Protein AF-A0A380PTV5-F1 (afdb_monomer)

Foldseek 3Di:
DDDDDDDDDDDDDDDDDDPPPPPPPPPPPPDPVVVFKDWDDKDAAQDPDPVSLVVRLVVVVVVVVVADQKAKEWDAAEPVCVVVSVVSLVVNVVVVDQLQRYFYYYDDPDDDPPPGGNIMIIIMHGPDRDQAGDCVRSVDDDDPPRPDDRVRSNVVSVVVVVPD

Sequence (164 aa):
MILRRWLVMSSLLFTFGMSIFSAQTLAASEGNPSQLMSRVSEHTLYTNTVIDREILIGEVLQNYRKLSDAVILINGYQPAFRHLAYDIRAQLISANISPSSIYMQPSSTGSNMQNHGLITLSLEQYRVPQYTCNYHRQDYKYRDRDKVGCSVENLRNLSIINKK

Mean predicted aligned error: 15.9 Å

Secondary structure (DSSP, 8-state):
--------------------------------GGGSEEEEEEEEE-S--HHHHHHHHHHHHHHHTT-TTEEEEEEEE-GGGHHHHHHHHHHHHHTT--GGGEEEEEPPTTS-TTS--SEEEEEEEESS------TTTTT----TT-S--HHHHHHHHHHHHTT-

Structure (mmCIF, N/CA/C/O backbone):
data_AF-A0A380PTV5-F1
#
_entry.id   AF-A0A380PTV5-F1
#
loop_
_atom_site.group_PDB
_atom_site.id
_atom_site.type_symbol
_atom_site.label_atom_id
_atom_site.label_alt_id
_atom_site.label_comp_id
_atom_site.label_asym_id
_atom_site.label_entity_id
_atom_site.label_seq_id
_atom_site.pdbx_PDB_ins_code
_atom_site.Cartn_x
_atom_site.Cartn_y
_atom_site.Cartn_z
_atom_site.occupancy
_atom_site.B_iso_or_equiv
_atom_site.auth_seq_id
_atom_site.auth_comp_id
_atom_site.auth_asym_id
_atom_site.auth_atom_id
_atom_site.pdbx_PDB_model_num
ATOM 1 N N . MET A 1 1 ? -94.483 20.479 -39.063 1.00 35.59 1 MET A N 1
ATOM 2 C CA . MET A 1 1 ? -95.273 20.944 -37.906 1.00 35.59 1 MET A CA 1
ATOM 3 C C . MET A 1 1 ? -94.852 20.103 -36.702 1.00 35.59 1 MET A C 1
ATOM 5 O O . MET A 1 1 ? -95.113 18.915 -36.741 1.00 35.59 1 MET A O 1
ATOM 9 N N . ILE A 1 2 ? -94.097 20.719 -35.771 1.00 40.03 2 ILE A N 1
ATOM 10 C CA . ILE A 1 2 ? -93.953 20.454 -34.312 1.00 40.03 2 ILE A CA 1
ATOM 11 C C . ILE A 1 2 ? -93.741 18.984 -33.869 1.00 40.03 2 ILE A C 1
ATOM 13 O O . ILE A 1 2 ? -94.551 18.128 -34.173 1.00 40.03 2 ILE A O 1
ATOM 17 N N . LEU A 1 3 ? -92.797 18.571 -33.018 1.00 37.44 3 LEU A N 1
ATOM 18 C CA . LEU A 1 3 ? -91.552 19.067 -32.417 1.00 37.44 3 LEU A CA 1
ATOM 19 C C . LEU A 1 3 ? -91.018 17.818 -31.671 1.00 37.44 3 LEU A C 1
ATOM 21 O O . LEU A 1 3 ? -91.695 17.305 -30.780 1.00 37.44 3 LEU A O 1
ATOM 25 N N . ARG A 1 4 ? -89.860 17.266 -32.057 1.00 39.78 4 ARG A N 1
ATOM 26 C CA . ARG A 1 4 ? -89.280 16.070 -31.416 1.00 39.78 4 ARG A CA 1
ATOM 27 C C . ARG A 1 4 ? -88.502 16.468 -30.157 1.00 39.78 4 ARG A C 1
ATOM 29 O O . ARG A 1 4 ? -87.486 17.145 -30.250 1.00 39.78 4 ARG A O 1
ATOM 36 N N . ARG A 1 5 ? -88.961 16.009 -28.989 1.00 43.66 5 ARG A N 1
ATOM 37 C CA . ARG A 1 5 ? -88.147 15.885 -27.768 1.00 43.66 5 ARG A CA 1
ATOM 38 C C . ARG A 1 5 ? -87.332 14.591 -27.858 1.00 43.66 5 ARG A C 1
ATOM 40 O O . ARG A 1 5 ? -87.896 13.586 -28.277 1.00 43.66 5 ARG A O 1
ATOM 47 N N . TRP A 1 6 ? -86.070 14.613 -27.430 1.00 38.03 6 TRP A N 1
ATOM 48 C CA . TRP A 1 6 ? -85.503 13.770 -26.359 1.00 38.03 6 TRP A CA 1
ATOM 49 C C . TRP A 1 6 ? -83.964 13.842 -26.350 1.00 38.03 6 TRP A C 1
ATOM 51 O O . TRP A 1 6 ? -83.335 13.902 -27.400 1.00 38.03 6 TRP A O 1
ATOM 61 N N . LEU A 1 7 ? -83.427 13.747 -25.126 1.00 43.06 7 LEU A N 1
ATOM 62 C CA . LEU A 1 7 ? -82.056 13.401 -24.721 1.00 43.06 7 LEU A CA 1
ATOM 63 C C . LEU A 1 7 ? -80.975 14.488 -24.826 1.00 43.06 7 LEU A C 1
ATOM 65 O O . LEU A 1 7 ? -80.299 14.640 -25.835 1.00 43.06 7 LEU A O 1
ATOM 69 N N . VAL A 1 8 ? -80.719 15.137 -23.686 1.00 44.34 8 VAL A N 1
ATOM 70 C CA . VAL A 1 8 ? -79.384 15.638 -23.339 1.00 44.34 8 VAL A CA 1
ATOM 71 C C . VAL A 1 8 ? -78.906 14.811 -22.149 1.00 44.34 8 VAL A C 1
ATOM 73 O O . VAL A 1 8 ? -79.566 14.763 -21.111 1.00 44.34 8 VAL A O 1
ATOM 76 N N . 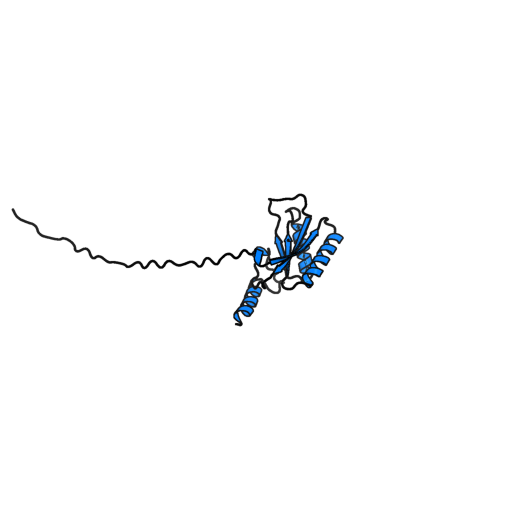MET A 1 9 ? -77.803 14.089 -22.358 1.00 42.59 9 MET A N 1
ATOM 77 C CA . MET A 1 9 ? -77.139 13.262 -21.357 1.00 42.59 9 MET A CA 1
ATOM 78 C C . MET A 1 9 ? -76.540 14.117 -20.240 1.00 42.59 9 MET A C 1
ATOM 80 O O . MET A 1 9 ? -75.925 15.153 -20.481 1.00 42.59 9 MET A O 1
ATOM 84 N N . SER A 1 10 ? -76.715 13.621 -19.019 1.00 41.06 10 SER A N 1
ATOM 85 C CA . SER A 1 10 ? -76.152 14.139 -17.779 1.00 41.06 10 SER A CA 1
ATOM 86 C C . SER A 1 10 ? -74.679 13.734 -17.662 1.00 41.06 10 SER A C 1
ATOM 88 O O . SER A 1 10 ? -74.372 12.546 -17.571 1.00 41.06 10 SER A O 1
ATOM 90 N N . SER A 1 11 ? -73.772 14.709 -17.646 1.00 49.72 11 SER A N 1
ATOM 91 C CA . SER A 1 11 ? -72.337 14.494 -17.434 1.00 49.72 11 SER A CA 1
ATOM 92 C C . SER A 1 11 ? -72.016 14.522 -15.936 1.00 49.72 11 SER A C 1
ATOM 94 O O . SER A 1 11 ? -72.072 15.573 -15.301 1.00 49.72 11 SER A O 1
ATOM 96 N N . LEU A 1 12 ? -71.687 13.358 -15.373 1.00 45.28 12 LEU A N 1
ATOM 97 C CA . LEU A 1 12 ? -71.140 13.187 -14.024 1.00 45.28 12 LEU A CA 1
ATOM 98 C C . LEU A 1 12 ? -69.696 13.717 -13.972 1.00 45.28 12 LEU A C 1
ATOM 100 O O . LEU A 1 12 ? -68.814 13.185 -14.642 1.00 45.28 12 LEU A O 1
ATOM 104 N N . LEU A 1 13 ? -69.450 14.746 -13.158 1.00 46.28 13 LEU A N 1
ATOM 105 C CA . LEU A 1 13 ? -68.108 15.228 -12.821 1.00 46.28 13 LEU A CA 1
ATOM 106 C C . LEU A 1 13 ? -67.564 14.427 -11.630 1.00 46.28 13 LEU A C 1
ATOM 108 O O . LEU A 1 13 ? -67.996 14.614 -10.496 1.00 46.28 13 LEU A O 1
ATOM 112 N N . PHE A 1 14 ? -66.610 13.535 -11.896 1.00 46.06 14 PHE A N 1
ATOM 113 C CA . PHE A 1 14 ? -65.804 12.858 -10.880 1.00 46.06 14 PHE A CA 1
ATOM 114 C C . PHE A 1 14 ? -64.550 13.704 -10.619 1.00 46.06 14 PHE A C 1
ATOM 116 O O . PHE A 1 14 ? -63.607 13.701 -11.409 1.00 46.06 14 PHE A O 1
ATOM 123 N N . THR A 1 15 ? -64.529 14.467 -9.528 1.00 49.62 15 THR A N 1
ATOM 124 C CA . THR A 1 15 ? -63.327 15.182 -9.080 1.00 49.62 15 THR A CA 1
ATOM 125 C C . THR A 1 15 ? -62.439 14.222 -8.291 1.00 49.62 15 THR A C 1
ATOM 127 O O . THR A 1 15 ? -62.637 14.030 -7.092 1.00 49.62 15 THR A O 1
ATOM 130 N N . PHE A 1 16 ? -61.461 13.603 -8.956 1.00 49.53 16 PHE A N 1
ATOM 131 C CA . PHE A 1 16 ? -60.356 12.923 -8.279 1.00 49.53 16 PHE A CA 1
ATOM 132 C C . PHE A 1 16 ? -59.349 13.974 -7.801 1.00 49.53 16 PHE A C 1
ATOM 134 O O . PHE A 1 16 ? -58.636 14.583 -8.598 1.00 49.53 16 PHE A O 1
ATOM 141 N N . GLY A 1 17 ? -59.311 14.201 -6.487 1.00 44.59 17 GLY A N 1
ATOM 142 C CA . GLY A 1 17 ? -58.259 14.973 -5.838 1.00 44.59 17 GLY A CA 1
ATOM 143 C C . GLY A 1 17 ? -56.935 14.221 -5.928 1.00 44.59 17 GLY A C 1
ATOM 144 O O . GLY A 1 17 ? -56.713 13.260 -5.198 1.00 44.59 17 GLY A O 1
ATOM 145 N N . MET A 1 18 ? -56.059 14.653 -6.832 1.00 50.44 18 MET A N 1
ATOM 146 C CA . MET A 1 18 ? -54.660 14.233 -6.858 1.00 50.44 18 MET A CA 1
ATOM 147 C C . MET A 1 18 ? -53.897 15.078 -5.836 1.00 50.44 18 MET A C 1
ATOM 149 O O . MET A 1 18 ? -53.455 16.187 -6.131 1.00 50.44 18 MET A O 1
ATOM 153 N N . SER A 1 19 ? -53.766 14.573 -4.612 1.00 47.47 19 SER A N 1
ATOM 154 C CA . SER A 1 19 ? -52.770 15.057 -3.657 1.00 47.47 19 SER A CA 1
ATOM 155 C C . SE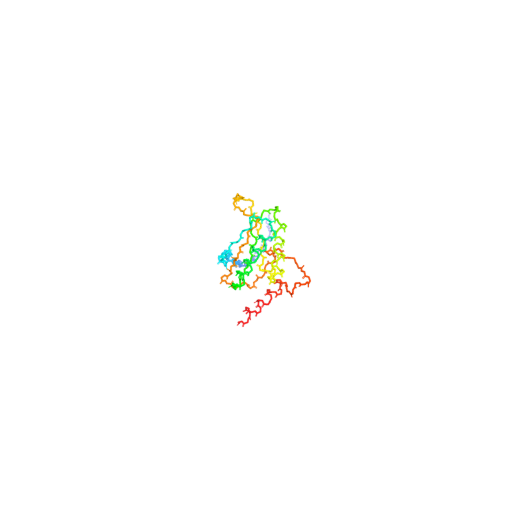R A 1 19 ? -51.388 14.703 -4.201 1.00 47.47 19 SER A C 1
ATOM 157 O O . SER A 1 19 ? -50.937 13.560 -4.138 1.00 47.47 19 SER A O 1
ATOM 159 N N . ILE A 1 20 ? -50.723 15.699 -4.782 1.00 51.81 20 ILE A N 1
ATOM 160 C CA . ILE A 1 20 ? -49.332 15.610 -5.216 1.00 51.81 20 ILE A CA 1
ATOM 161 C C . ILE A 1 20 ? -48.476 15.548 -3.946 1.00 51.81 20 ILE A C 1
ATOM 163 O O . ILE A 1 20 ? -48.141 16.570 -3.352 1.00 51.81 20 ILE A O 1
ATOM 167 N N . PHE A 1 21 ? -48.154 14.338 -3.490 1.00 50.72 21 PHE A N 1
ATOM 168 C CA . PHE A 1 21 ? -47.098 14.139 -2.506 1.00 50.72 21 PHE A CA 1
ATOM 169 C C . PHE A 1 21 ? -45.759 14.328 -3.218 1.00 50.72 21 PHE A C 1
ATOM 171 O O . PHE A 1 21 ? -45.253 13.425 -3.882 1.00 50.72 21 PHE A O 1
ATOM 178 N N . SER A 1 22 ? -45.189 15.523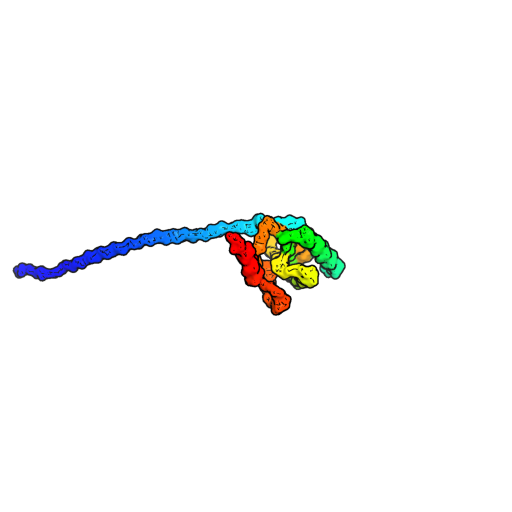 -3.095 1.00 52.03 22 SER A N 1
ATOM 179 C CA . SER A 1 22 ? -43.797 15.776 -3.451 1.00 52.03 22 SER A CA 1
ATOM 180 C C . SER A 1 22 ? -42.909 14.946 -2.523 1.00 52.03 22 SER A C 1
ATOM 182 O O . SER A 1 22 ? -42.662 15.333 -1.381 1.00 52.03 22 SER A O 1
ATOM 184 N N . ALA A 1 23 ? -42.454 13.783 -2.990 1.00 49.66 23 ALA A N 1
ATOM 185 C CA . ALA A 1 23 ? -41.424 13.012 -2.313 1.00 49.66 23 ALA A CA 1
ATOM 186 C C . ALA A 1 23 ? -40.135 13.846 -2.311 1.00 49.66 23 ALA A C 1
ATOM 188 O O . ALA A 1 23 ? -39.438 13.942 -3.319 1.00 49.66 23 ALA A O 1
ATOM 189 N N . GLN A 1 24 ? -39.839 14.495 -1.184 1.00 46.41 24 GLN A N 1
ATOM 190 C CA . GLN A 1 24 ? -38.530 15.083 -0.943 1.00 46.41 24 GLN A CA 1
ATOM 191 C C . GLN A 1 24 ? -37.543 13.923 -0.844 1.00 46.41 24 GLN A C 1
ATOM 193 O O . GLN A 1 24 ? -37.406 13.284 0.199 1.00 46.41 24 GLN A O 1
ATOM 198 N N . THR A 1 25 ? -36.877 13.606 -1.949 1.00 47.41 25 THR A N 1
ATOM 199 C CA . THR A 1 25 ? -35.665 12.801 -1.895 1.00 47.41 25 THR A CA 1
ATOM 200 C C . THR A 1 25 ? -34.674 13.579 -1.038 1.00 47.41 25 THR A C 1
ATOM 202 O O . THR A 1 25 ? -34.178 14.621 -1.470 1.00 47.41 25 THR A O 1
ATOM 205 N N . LEU A 1 26 ? -34.407 13.103 0.183 1.00 40.78 26 LEU A N 1
ATOM 206 C CA . LEU A 1 26 ? -33.203 13.481 0.910 1.00 40.78 26 LEU A CA 1
ATOM 207 C C . LEU A 1 26 ? -32.024 13.062 0.030 1.00 40.78 26 LEU A C 1
ATOM 209 O O . LEU A 1 26 ? -31.572 11.919 0.072 1.00 40.78 26 LEU A O 1
ATOM 213 N N . ALA A 1 27 ? -31.546 13.983 -0.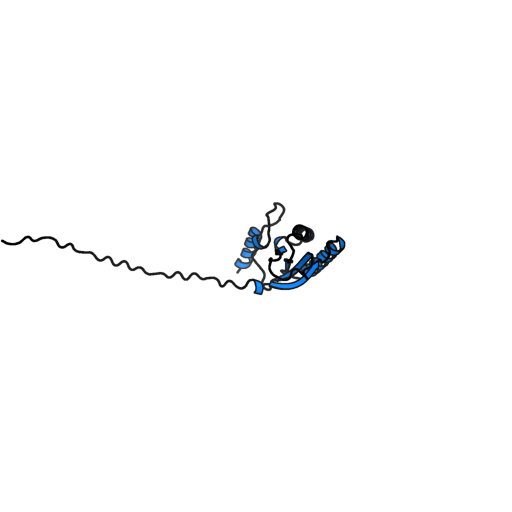800 1.00 35.91 27 ALA A N 1
ATOM 214 C CA . ALA A 1 27 ? -30.199 13.909 -1.316 1.00 35.91 27 ALA A CA 1
ATOM 215 C C . ALA A 1 27 ? -29.298 14.038 -0.087 1.00 35.91 27 ALA A C 1
ATOM 217 O O . ALA A 1 27 ? -29.122 15.126 0.463 1.00 35.91 27 ALA A O 1
ATOM 218 N N . ALA A 1 28 ? -28.819 12.898 0.414 1.00 36.41 28 ALA A N 1
ATOM 219 C CA . ALA A 1 28 ? -27.737 12.879 1.375 1.00 36.41 28 ALA A CA 1
ATOM 220 C C . ALA A 1 28 ? -26.609 13.716 0.770 1.00 36.41 28 ALA A C 1
ATOM 222 O O . ALA A 1 28 ? -26.135 13.413 -0.324 1.00 36.41 28 ALA A O 1
ATOM 223 N N . SER A 1 29 ? -26.257 14.808 1.451 1.00 39.69 29 SER A N 1
ATOM 224 C CA . SER A 1 29 ? -25.098 15.623 1.112 1.00 39.69 29 SER A CA 1
ATOM 225 C C . SER A 1 29 ? -23.913 14.682 0.917 1.00 39.69 29 SER A C 1
ATOM 227 O O . SER A 1 29 ? -23.523 13.979 1.855 1.00 39.69 29 SER A O 1
ATOM 229 N N . GLU A 1 30 ? -23.392 14.618 -0.308 1.00 38.72 30 GLU A N 1
ATOM 230 C CA . GLU A 1 30 ? -22.134 13.952 -0.621 1.00 38.72 30 GLU A CA 1
ATOM 231 C C . GLU A 1 30 ? -21.036 14.739 0.101 1.00 38.72 30 GLU A C 1
ATOM 233 O O . GLU A 1 30 ? -20.436 15.679 -0.420 1.00 38.72 30 GLU A O 1
ATOM 238 N N . GLY A 1 31 ? -20.837 14.406 1.377 1.00 40.19 31 GLY A N 1
ATOM 239 C CA . GLY A 1 31 ? -19.729 14.909 2.163 1.00 40.19 31 GLY A CA 1
ATOM 240 C C . GLY A 1 31 ? -18.450 14.598 1.403 1.00 40.19 31 GLY A C 1
ATOM 241 O O . GLY A 1 31 ? -18.182 13.441 1.084 1.00 40.19 31 GLY A O 1
ATOM 242 N N . ASN A 1 32 ? -17.692 15.642 1.079 1.00 42.94 32 ASN A N 1
ATOM 243 C CA . ASN A 1 32 ? -16.458 15.545 0.315 1.00 42.94 32 ASN A CA 1
ATOM 244 C C . ASN A 1 32 ? -15.536 14.505 1.000 1.00 42.94 32 ASN A C 1
ATOM 246 O O . ASN A 1 32 ? -15.066 14.761 2.115 1.00 42.94 32 ASN A O 1
ATOM 250 N N . PRO A 1 33 ? -15.299 13.314 0.409 1.00 50.16 33 PRO A N 1
ATOM 251 C CA . PRO A 1 33 ? -14.665 12.187 1.106 1.00 50.16 33 PRO A CA 1
ATOM 252 C C . PRO A 1 33 ? -13.221 12.486 1.533 1.00 50.16 33 PRO A C 1
ATOM 254 O O . PRO A 1 33 ? -12.668 11.813 2.398 1.00 50.16 33 PRO A O 1
ATOM 257 N N . SER A 1 34 ? -12.631 13.532 0.958 1.00 48.31 34 SER A N 1
ATOM 258 C CA . SER A 1 34 ? -11.313 14.077 1.270 1.00 48.31 34 SER A CA 1
ATOM 259 C C . SER A 1 34 ? -11.215 14.762 2.641 1.00 48.31 34 SER A C 1
ATOM 261 O O . SER A 1 34 ? -10.107 14.954 3.127 1.00 48.31 34 SER A O 1
ATOM 263 N N . GLN A 1 35 ? -12.324 15.099 3.314 1.00 51.66 35 GLN A N 1
ATOM 264 C CA . GLN A 1 35 ? -12.276 15.685 4.668 1.00 51.66 35 GLN A CA 1
ATOM 265 C C . GLN A 1 35 ? -12.140 14.648 5.795 1.00 51.66 35 GLN A C 1
ATOM 267 O O . GLN A 1 35 ? -11.820 15.009 6.932 1.00 51.66 35 GLN A O 1
ATOM 272 N N . LEU A 1 36 ? -12.362 13.366 5.495 1.00 62.06 36 LEU A N 1
ATOM 273 C CA . LEU A 1 36 ? -12.324 12.280 6.478 1.00 62.06 36 LEU A CA 1
ATOM 274 C C . LEU A 1 36 ? -10.927 11.682 6.663 1.00 62.06 36 LEU A C 1
ATOM 276 O O . LEU A 1 36 ? -10.710 10.962 7.636 1.00 62.06 36 LEU A O 1
ATOM 280 N N . MET A 1 37 ? -9.990 11.981 5.762 1.00 68.81 37 MET A N 1
ATOM 281 C CA . MET A 1 37 ? -8.645 11.408 5.729 1.00 68.81 37 MET A CA 1
ATOM 282 C C . MET A 1 37 ? -7.599 12.515 5.803 1.00 68.81 37 MET A C 1
ATOM 284 O O . MET A 1 37 ? -7.708 13.535 5.127 1.00 68.81 37 MET A O 1
ATOM 288 N N . SER A 1 38 ? -6.578 12.317 6.629 1.00 79.81 38 SER A N 1
ATOM 289 C CA . SER A 1 38 ? -5.414 13.196 6.699 1.00 79.81 38 SER A CA 1
ATOM 290 C C . SER A 1 38 ? -4.188 12.420 6.252 1.00 79.81 38 SER A C 1
ATOM 292 O O . SER A 1 38 ? -3.887 11.368 6.816 1.00 79.81 38 SER A O 1
ATOM 294 N N . ARG A 1 39 ? -3.462 12.936 5.258 1.00 81.56 39 ARG A N 1
ATOM 295 C CA . ARG A 1 39 ? -2.167 12.371 4.871 1.00 81.56 39 ARG A CA 1
ATOM 296 C C . ARG A 1 39 ? -1.168 12.585 6.006 1.00 81.56 39 ARG A C 1
ATOM 298 O O . ARG A 1 39 ? -1.025 13.703 6.495 1.00 81.56 39 ARG A O 1
ATOM 305 N N . VAL A 1 40 ? -0.513 11.508 6.423 1.00 85.75 40 VAL A N 1
ATOM 306 C CA . VAL A 1 40 ? 0.436 11.493 7.544 1.00 85.75 40 VAL A CA 1
ATOM 307 C C . VAL A 1 40 ? 1.872 11.422 7.044 1.00 85.75 40 VAL A C 1
ATOM 309 O O . VAL A 1 40 ? 2.735 12.130 7.549 1.00 85.75 40 VAL A O 1
ATOM 312 N N . SER A 1 41 ? 2.142 10.575 6.050 1.00 89.25 41 SER A N 1
ATOM 313 C CA . SER A 1 41 ? 3.467 10.497 5.433 1.00 89.25 41 SER A CA 1
ATOM 314 C C . SER A 1 41 ? 3.386 10.028 3.988 1.00 89.25 41 SER A C 1
ATOM 316 O O . SER A 1 41 ? 2.377 9.467 3.556 1.00 89.25 41 SER A O 1
ATOM 318 N N . GLU A 1 42 ? 4.451 10.284 3.243 1.00 90.06 42 GLU A N 1
ATOM 319 C CA . GLU A 1 42 ? 4.580 9.930 1.839 1.00 90.06 42 GLU A CA 1
ATOM 320 C C . GLU A 1 42 ? 5.995 9.419 1.584 1.00 90.06 42 GLU A C 1
ATOM 322 O O . GLU A 1 42 ? 6.969 10.059 1.974 1.00 90.06 42 GLU A O 1
ATOM 327 N N . HIS A 1 43 ? 6.092 8.256 0.946 1.00 90.44 43 HIS A N 1
ATOM 328 C CA . HIS A 1 43 ? 7.342 7.560 0.667 1.00 90.44 43 HIS A CA 1
ATOM 329 C C . HIS A 1 43 ? 7.380 7.219 -0.815 1.00 90.44 43 HIS A C 1
ATOM 331 O O . HIS A 1 43 ? 6.444 6.612 -1.331 1.00 90.44 43 HIS A O 1
ATOM 337 N N . THR A 1 44 ? 8.428 7.627 -1.524 1.00 90.12 44 THR A N 1
ATOM 338 C CA . THR A 1 44 ? 8.503 7.465 -2.983 1.00 90.12 44 THR A CA 1
ATOM 339 C C . THR A 1 44 ? 9.680 6.587 -3.369 1.00 90.12 44 THR A C 1
ATOM 341 O O . THR A 1 44 ? 10.814 6.839 -2.972 1.00 90.12 44 THR A O 1
ATOM 344 N N . LEU A 1 45 ? 9.403 5.569 -4.180 1.00 89.94 45 LEU A N 1
ATOM 345 C CA . LEU A 1 45 ? 10.398 4.689 -4.772 1.00 89.94 45 LEU A CA 1
ATOM 346 C C . LEU A 1 45 ? 10.885 5.281 -6.092 1.00 89.94 45 LEU A C 1
ATOM 348 O O . LEU A 1 45 ? 10.130 5.330 -7.061 1.00 89.94 45 LEU A O 1
ATOM 352 N N . TYR A 1 46 ? 12.146 5.693 -6.158 1.00 87.69 46 TYR A N 1
ATOM 353 C CA . TYR A 1 46 ? 12.740 6.245 -7.383 1.00 87.69 46 TYR A CA 1
ATOM 354 C C . TYR A 1 46 ? 13.418 5.180 -8.254 1.00 87.69 46 TYR A C 1
ATOM 356 O O . TYR A 1 46 ? 13.498 5.330 -9.471 1.00 87.69 46 TYR A O 1
ATOM 364 N N . THR A 1 47 ? 13.864 4.083 -7.645 1.00 86.94 47 THR A N 1
ATOM 365 C CA . THR A 1 47 ? 14.645 3.015 -8.280 1.00 86.94 47 THR A CA 1
ATOM 366 C C . THR A 1 47 ? 14.058 1.649 -7.933 1.00 86.94 47 THR A C 1
ATOM 368 O O . THR A 1 47 ? 13.682 1.385 -6.798 1.00 86.94 47 THR A O 1
ATOM 371 N N . ASN A 1 48 ? 13.9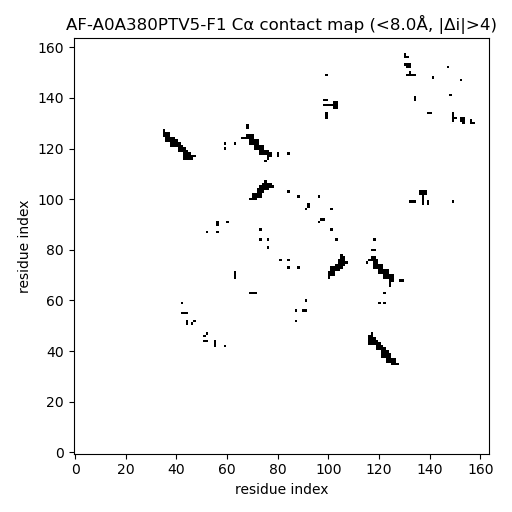57 0.747 -8.914 1.00 86.88 48 ASN A N 1
ATOM 372 C CA . ASN A 1 48 ? 13.390 -0.593 -8.712 1.00 86.88 48 ASN A CA 1
ATOM 373 C C . ASN A 1 48 ? 14.476 -1.620 -8.354 1.00 86.88 48 ASN A C 1
ATOM 375 O O . ASN A 1 48 ? 14.661 -2.612 -9.061 1.00 86.88 48 ASN A O 1
ATOM 379 N N . THR A 1 49 ? 15.229 -1.375 -7.282 1.00 91.12 49 THR A N 1
ATOM 380 C CA . THR A 1 49 ? 16.153 -2.380 -6.737 1.00 91.12 49 THR A CA 1
ATOM 381 C C . THR A 1 49 ? 15.467 -3.193 -5.637 1.00 91.12 49 THR A C 1
ATOM 383 O O . THR A 1 49 ? 14.405 -2.828 -5.130 1.00 91.12 49 THR A O 1
ATOM 386 N N . VAL A 1 50 ? 16.020 -4.356 -5.284 1.00 89.44 50 VAL A N 1
ATOM 387 C CA . VAL A 1 50 ? 15.487 -5.156 -4.163 1.00 89.44 50 VAL A CA 1
ATOM 388 C C . VAL A 1 50 ? 15.651 -4.400 -2.841 1.00 89.44 50 VAL A C 1
ATOM 390 O O . VAL A 1 50 ? 14.700 -4.334 -2.071 1.00 89.44 50 VAL A O 1
ATOM 393 N N . ILE A 1 51 ? 16.811 -3.769 -2.639 1.00 90.44 51 ILE A N 1
ATOM 394 C CA . ILE A 1 51 ? 17.155 -3.042 -1.411 1.00 90.44 51 ILE A CA 1
ATOM 395 C C . ILE A 1 51 ? 16.240 -1.827 -1.224 1.00 90.44 51 ILE A C 1
ATOM 397 O O . ILE A 1 51 ? 15.638 -1.680 -0.166 1.00 90.44 51 ILE A O 1
ATOM 401 N N . ASP A 1 52 ? 16.055 -1.001 -2.258 1.00 90.31 52 ASP A N 1
ATOM 402 C CA . ASP A 1 52 ? 15.217 0.204 -2.148 1.00 90.31 52 ASP A CA 1
ATOM 403 C C . ASP A 1 52 ? 13.753 -0.144 -1.849 1.00 90.31 52 ASP A C 1
ATOM 405 O O . ASP A 1 52 ? 13.076 0.556 -1.098 1.00 90.31 52 ASP A O 1
ATOM 409 N N . ARG A 1 53 ? 13.263 -1.263 -2.400 1.00 90.62 53 ARG A N 1
ATOM 410 C CA . ARG A 1 53 ? 11.914 -1.770 -2.109 1.00 90.62 53 ARG A CA 1
ATOM 411 C C . ARG A 1 53 ? 11.780 -2.256 -0.674 1.00 90.62 53 ARG A C 1
ATOM 413 O O . ARG A 1 53 ? 10.765 -1.975 -0.043 1.00 90.62 53 ARG A O 1
ATOM 420 N N . GLU A 1 54 ? 12.780 -2.968 -0.168 1.00 91.44 54 GLU A N 1
ATOM 421 C CA . GLU A 1 54 ? 12.791 -3.443 1.215 1.00 91.44 54 GLU A CA 1
ATOM 422 C C . GLU A 1 54 ? 12.814 -2.273 2.203 1.00 91.44 54 GLU A C 1
ATOM 424 O O . GLU A 1 54 ? 12.012 -2.253 3.138 1.00 91.44 54 GLU A O 1
ATOM 429 N N . ILE A 1 55 ? 13.652 -1.262 1.948 1.00 92.25 55 ILE A N 1
ATOM 430 C CA . ILE A 1 55 ? 13.717 -0.033 2.750 1.00 92.25 55 ILE A CA 1
ATOM 431 C C . ILE A 1 55 ? 12.356 0.667 2.754 1.00 92.25 55 ILE A C 1
ATOM 433 O O . ILE A 1 55 ? 11.795 0.906 3.821 1.00 92.25 55 ILE A O 1
ATOM 437 N N . LEU A 1 56 ? 11.783 0.913 1.573 1.00 92.44 56 LEU A N 1
ATOM 438 C CA . LEU A 1 56 ? 10.481 1.564 1.424 1.00 92.44 56 LEU A CA 1
ATOM 439 C C . LEU A 1 56 ? 9.381 0.844 2.215 1.00 92.44 56 LEU A C 1
ATOM 441 O O . LEU A 1 56 ? 8.593 1.466 2.927 1.00 92.44 56 LEU A O 1
ATOM 445 N N . ILE A 1 57 ? 9.311 -0.481 2.090 1.00 93.19 57 ILE A N 1
ATOM 446 C CA . ILE A 1 57 ? 8.310 -1.290 2.790 1.00 93.19 57 ILE A CA 1
ATOM 447 C C . ILE A 1 57 ? 8.558 -1.259 4.297 1.00 93.19 57 ILE A C 1
ATOM 449 O O . ILE A 1 57 ? 7.602 -1.119 5.062 1.00 93.19 57 ILE A O 1
ATOM 453 N N . GLY A 1 58 ? 9.816 -1.340 4.732 1.00 92.75 58 GLY A N 1
ATOM 454 C CA . GLY A 1 58 ? 10.204 -1.230 6.135 1.00 92.75 58 GLY A CA 1
ATOM 455 C C . GLY A 1 58 ? 9.770 0.096 6.760 1.00 92.75 58 GLY A C 1
ATOM 456 O O . GLY A 1 58 ? 9.133 0.096 7.817 1.00 92.75 58 GLY A O 1
ATOM 457 N N . GLU A 1 59 ? 10.034 1.216 6.087 1.00 93.50 59 GLU A N 1
ATOM 458 C CA . GLU A 1 59 ? 9.647 2.56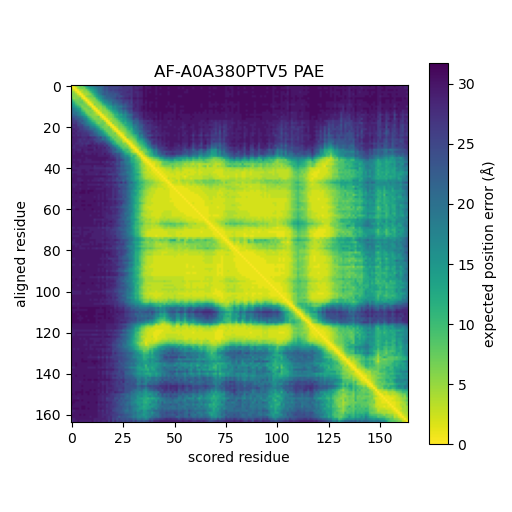0 6.532 1.00 93.50 59 GLU A CA 1
ATOM 459 C C . GLU A 1 59 ? 8.125 2.720 6.615 1.00 93.50 59 GLU A C 1
ATOM 461 O O . GLU A 1 59 ? 7.588 3.193 7.626 1.00 93.50 59 GLU A O 1
ATOM 466 N N . VAL A 1 60 ? 7.400 2.268 5.587 1.00 93.56 60 VAL A N 1
ATOM 467 C CA . VAL A 1 60 ? 5.931 2.303 5.566 1.00 93.56 60 VAL A CA 1
ATOM 468 C C . VAL A 1 60 ? 5.354 1.444 6.689 1.00 93.56 60 VAL A C 1
ATOM 470 O O . VAL A 1 60 ? 4.461 1.900 7.402 1.00 93.56 60 VAL A O 1
ATOM 473 N N . LEU A 1 61 ? 5.877 0.236 6.915 1.00 93.38 61 LEU A N 1
ATOM 474 C CA . LEU A 1 61 ? 5.430 -0.648 7.995 1.00 93.38 61 LEU A CA 1
ATOM 475 C C . LEU A 1 61 ? 5.687 -0.049 9.377 1.00 93.38 61 LEU A C 1
ATOM 477 O O . LEU A 1 61 ? 4.818 -0.112 10.252 1.00 93.38 61 LEU A O 1
ATOM 481 N N . GLN A 1 62 ? 6.868 0.531 9.589 1.00 92.50 62 GLN A N 1
ATOM 482 C CA . GLN A 1 62 ? 7.228 1.147 10.861 1.00 92.50 62 GLN A CA 1
ATOM 483 C C . GLN A 1 62 ? 6.297 2.316 11.192 1.00 92.50 62 GLN A C 1
ATOM 485 O O . GLN A 1 62 ? 5.895 2.472 12.346 1.00 92.50 62 GLN A O 1
ATOM 490 N N . ASN A 1 63 ? 5.935 3.119 10.192 1.00 91.25 63 ASN A N 1
ATOM 491 C CA . ASN A 1 63 ? 5.026 4.246 10.366 1.00 91.25 63 ASN A CA 1
ATOM 492 C C . ASN A 1 63 ? 3.569 3.793 10.506 1.00 91.25 63 ASN A C 1
ATOM 494 O O . ASN A 1 63 ? 2.878 4.268 11.402 1.00 91.25 63 ASN A O 1
ATOM 498 N N . TYR A 1 64 ? 3.123 2.815 9.713 1.00 90.62 64 TYR A N 1
ATOM 499 C CA . TYR A 1 64 ? 1.775 2.246 9.796 1.00 90.62 64 TYR A CA 1
ATOM 500 C C . TYR A 1 64 ? 1.467 1.701 11.195 1.00 90.62 64 TYR A C 1
ATOM 502 O O . TYR A 1 64 ? 0.408 1.973 11.748 1.00 90.62 64 TYR A O 1
ATOM 510 N N . ARG A 1 65 ? 2.417 0.995 11.822 1.00 88.94 65 ARG A N 1
ATOM 511 C CA . ARG A 1 65 ? 2.243 0.423 13.172 1.00 88.94 65 ARG A CA 1
ATOM 512 C C . ARG A 1 65 ? 2.074 1.463 14.283 1.00 88.94 65 ARG A C 1
ATOM 514 O O . ARG A 1 65 ? 1.584 1.114 15.351 1.00 88.94 65 ARG A O 1
ATOM 521 N N . LYS A 1 66 ? 2.494 2.711 14.060 1.00 88.94 66 LYS A N 1
ATOM 522 C CA . LYS A 1 66 ? 2.346 3.811 15.029 1.00 88.94 66 LYS A CA 1
ATOM 523 C C . LYS A 1 66 ? 0.982 4.498 14.935 1.00 88.94 66 LYS A C 1
ATOM 525 O O . LYS A 1 66 ? 0.661 5.307 15.799 1.00 88.94 66 LYS A O 1
ATOM 530 N N . LEU A 1 67 ? 0.206 4.213 13.889 1.00 86.38 67 LEU A N 1
ATOM 531 C CA . LEU A 1 67 ? -1.037 4.905 13.577 1.00 86.38 67 LEU A CA 1
ATOM 532 C C . LEU A 1 67 ? -2.232 3.971 13.786 1.00 86.38 67 LEU A C 1
ATOM 534 O O . LEU A 1 67 ? -2.262 2.852 13.276 1.00 86.38 67 LEU A O 1
ATOM 538 N N . SER A 1 68 ? -3.242 4.442 14.514 1.00 80.69 68 SER A N 1
ATOM 539 C CA . SER A 1 68 ? -4.552 3.790 14.564 1.00 80.69 68 SER A CA 1
ATOM 540 C C . SER A 1 68 ? -5.368 4.166 13.329 1.00 80.69 68 SER A C 1
ATOM 542 O O . SER A 1 68 ? -5.293 5.306 12.874 1.00 80.69 68 SER A O 1
ATOM 544 N N . ASP A 1 69 ? -6.157 3.230 12.796 1.00 80.62 69 ASP A N 1
ATOM 545 C CA . ASP A 1 69 ? -7.070 3.471 11.664 1.00 80.62 69 ASP A CA 1
ATOM 546 C C . ASP A 1 69 ? -6.385 4.068 10.418 1.00 80.62 69 ASP A C 1
ATOM 548 O O . ASP A 1 69 ? -6.959 4.877 9.682 1.00 80.62 69 ASP A O 1
ATOM 552 N N . ALA A 1 70 ? -5.128 3.678 10.194 1.00 86.62 70 ALA A N 1
ATOM 553 C CA . ALA A 1 70 ? -4.370 4.070 9.020 1.00 86.62 70 ALA A CA 1
ATOM 554 C C . ALA A 1 70 ? -4.681 3.181 7.816 1.00 86.62 70 ALA A C 1
ATOM 556 O O . ALA A 1 70 ? -4.974 1.989 7.932 1.00 86.62 70 ALA A O 1
ATOM 557 N N . VAL A 1 71 ? -4.537 3.772 6.640 1.00 89.06 71 VAL A N 1
ATOM 558 C CA . VAL A 1 71 ? -4.569 3.090 5.355 1.00 89.06 71 VAL A CA 1
ATOM 559 C C . VAL A 1 71 ? -3.347 3.464 4.537 1.00 89.06 71 VAL A C 1
ATOM 561 O O . VAL A 1 71 ? -2.754 4.532 4.699 1.00 89.06 71 VAL A O 1
ATOM 564 N N . ILE A 1 72 ? -2.968 2.551 3.656 1.00 91.81 72 ILE A N 1
ATOM 565 C CA . ILE A 1 72 ? -1.876 2.721 2.712 1.00 91.81 72 ILE A CA 1
ATOM 566 C C . ILE A 1 72 ? -2.487 2.945 1.344 1.00 91.81 72 ILE A C 1
ATOM 568 O O . ILE A 1 72 ? -3.277 2.138 0.857 1.00 91.81 72 ILE A O 1
ATOM 572 N N . LEU A 1 73 ? -2.080 4.027 0.709 1.00 90.69 73 LEU A N 1
ATOM 573 C CA . LEU A 1 73 ? -2.502 4.386 -0.623 1.00 90.69 73 LEU A CA 1
ATOM 574 C C . LEU A 1 73 ? -1.287 4.296 -1.556 1.00 90.69 73 LEU A C 1
ATOM 576 O O . LEU A 1 73 ? -0.337 5.069 -1.444 1.00 90.69 73 LEU A O 1
ATOM 580 N N . ILE A 1 74 ? -1.304 3.312 -2.453 1.00 90.44 74 ILE A N 1
ATOM 581 C CA . ILE A 1 74 ? -0.295 3.122 -3.499 1.00 90.44 74 ILE A CA 1
ATOM 582 C C . ILE A 1 74 ? -0.699 4.006 -4.680 1.00 90.44 74 ILE A C 1
ATOM 584 O O . ILE A 1 74 ? -1.615 3.677 -5.437 1.00 90.44 74 ILE A O 1
ATOM 588 N N . ASN A 1 75 ? -0.025 5.144 -4.793 1.00 86.31 75 ASN A N 1
ATOM 589 C CA . ASN A 1 75 ? -0.378 6.287 -5.620 1.00 86.31 75 ASN A CA 1
ATOM 590 C C . ASN A 1 75 ? 0.551 6.490 -6.809 1.00 86.31 75 ASN A C 1
ATOM 592 O O . ASN A 1 75 ? 1.728 6.128 -6.785 1.00 86.31 75 ASN A O 1
ATOM 596 N N . GLY A 1 76 ? 0.013 7.181 -7.819 1.00 72.31 76 GLY A N 1
ATOM 597 C CA . GLY A 1 76 ? 0.803 7.910 -8.813 1.00 72.31 76 GLY A CA 1
ATOM 598 C C . GLY A 1 76 ? 1.610 7.031 -9.766 1.00 72.31 76 GLY A C 1
ATOM 599 O O . GLY A 1 76 ? 2.368 7.555 -10.577 1.00 72.31 76 GLY A O 1
ATOM 600 N N . TYR A 1 77 ? 1.436 5.710 -9.708 1.00 78.00 77 TYR A N 1
ATOM 601 C CA . TYR A 1 77 ? 2.196 4.787 -10.536 1.00 78.00 77 TYR A CA 1
ATOM 602 C C . TYR A 1 77 ? 1.703 4.828 -11.984 1.00 78.00 77 TYR A C 1
ATOM 604 O O . TYR A 1 77 ? 0.500 4.853 -12.267 1.00 78.00 77 TYR A O 1
ATOM 612 N N . GLN A 1 78 ? 2.653 4.843 -12.916 1.00 79.38 78 GLN A N 1
ATOM 613 C CA . GLN A 1 78 ? 2.362 4.744 -14.344 1.00 79.38 78 GLN A CA 1
ATOM 614 C C . GLN A 1 78 ? 1.889 3.324 -14.696 1.00 79.38 78 GLN A C 1
ATOM 616 O O . GLN A 1 78 ? 2.279 2.366 -14.020 1.00 79.38 78 GLN A O 1
ATOM 621 N N . PRO A 1 79 ? 1.131 3.135 -15.794 1.00 80.38 79 PRO A N 1
ATOM 622 C CA . PRO A 1 79 ? 0.718 1.805 -16.248 1.00 80.38 79 PRO A CA 1
ATOM 623 C C . PRO A 1 79 ? 1.876 0.801 -16.385 1.00 80.38 79 PRO A C 1
ATOM 625 O O . PRO A 1 79 ? 1.700 -0.371 -16.060 1.00 80.38 79 PRO A O 1
ATOM 628 N N . ALA A 1 80 ? 3.071 1.263 -16.776 1.00 81.44 80 ALA A N 1
ATOM 629 C CA . ALA A 1 80 ? 4.282 0.441 -16.872 1.00 81.44 80 ALA A CA 1
ATOM 630 C C . ALA A 1 80 ? 4.734 -0.159 -15.523 1.00 81.44 80 ALA A C 1
ATOM 632 O O . ALA A 1 80 ? 5.296 -1.250 -15.488 1.00 81.44 80 ALA A O 1
ATOM 633 N N . PHE A 1 81 ? 4.441 0.511 -14.404 1.00 85.38 81 PHE A N 1
ATOM 634 C CA . PHE A 1 81 ? 4.798 0.070 -13.050 1.00 85.38 81 PHE A CA 1
ATOM 635 C C . PHE A 1 81 ? 3.637 -0.606 -12.315 1.00 85.38 81 PHE A C 1
ATOM 637 O O . PHE A 1 81 ? 3.736 -0.888 -11.122 1.00 85.38 81 PHE A O 1
ATOM 644 N N . ARG A 1 82 ? 2.540 -0.925 -13.014 1.00 86.62 82 ARG A N 1
ATOM 645 C CA . ARG A 1 82 ? 1.381 -1.608 -12.423 1.00 86.62 82 ARG A CA 1
ATOM 646 C C . ARG A 1 82 ? 1.772 -2.923 -11.745 1.00 86.62 82 ARG A C 1
ATOM 648 O O . ARG A 1 82 ? 1.343 -3.166 -10.624 1.00 86.62 82 ARG A O 1
ATOM 655 N N . HIS A 1 83 ? 2.589 -3.756 -12.391 1.00 89.56 83 HIS A N 1
ATOM 656 C CA . HIS A 1 83 ? 3.048 -5.017 -11.794 1.00 89.56 83 HIS A CA 1
ATOM 657 C C . HIS A 1 83 ? 3.826 -4.785 -10.500 1.00 89.56 83 HIS A C 1
ATOM 659 O O . HIS A 1 83 ? 3.553 -5.437 -9.499 1.00 89.56 83 HIS A O 1
ATOM 665 N N . LEU A 1 84 ? 4.703 -3.781 -10.492 1.00 89.81 84 LEU A N 1
ATOM 666 C CA . LEU A 1 84 ? 5.453 -3.413 -9.301 1.00 89.81 84 LEU A CA 1
ATOM 667 C C . LEU A 1 84 ? 4.527 -2.936 -8.164 1.00 89.81 84 LEU A C 1
ATOM 669 O O . LEU A 1 84 ? 4.753 -3.287 -7.009 1.00 89.81 84 LEU A O 1
ATOM 673 N N . ALA A 1 85 ? 3.453 -2.203 -8.472 1.00 90.44 85 ALA A N 1
ATOM 674 C CA . ALA A 1 85 ? 2.453 -1.799 -7.479 1.00 90.44 85 ALA A CA 1
ATOM 675 C C . ALA A 1 85 ? 1.733 -3.007 -6.860 1.00 90.44 85 ALA A C 1
ATOM 677 O O . ALA A 1 85 ? 1.550 -3.062 -5.641 1.00 90.44 85 ALA A O 1
ATOM 678 N N . TYR A 1 86 ? 1.383 -4.007 -7.674 1.00 91.38 86 TYR A N 1
ATOM 679 C CA . TYR A 1 86 ? 0.812 -5.262 -7.180 1.00 91.38 86 TYR A CA 1
ATOM 680 C C . TYR A 1 86 ? 1.813 -6.082 -6.353 1.00 91.38 86 TYR A C 1
ATOM 682 O O . TYR A 1 86 ? 1.413 -6.662 -5.342 1.00 91.38 86 TYR A O 1
ATOM 690 N N . ASP A 1 87 ? 3.094 -6.098 -6.725 1.00 91.88 87 ASP A N 1
ATOM 691 C CA . ASP A 1 87 ? 4.145 -6.779 -5.961 1.00 91.88 87 ASP A CA 1
ATOM 692 C C . ASP A 1 87 ? 4.340 -6.133 -4.586 1.00 91.88 87 ASP A C 1
ATOM 694 O O . ASP A 1 87 ? 4.375 -6.831 -3.573 1.00 91.88 87 ASP A O 1
ATOM 698 N N . ILE A 1 88 ? 4.395 -4.798 -4.523 1.00 92.00 88 ILE A N 1
ATOM 699 C CA . ILE A 1 88 ? 4.468 -4.059 -3.256 1.00 92.00 88 ILE A CA 1
ATOM 700 C C . ILE A 1 88 ? 3.226 -4.341 -2.405 1.00 92.00 88 ILE A C 1
ATOM 702 O O . ILE A 1 88 ? 3.350 -4.650 -1.220 1.00 92.00 88 ILE A O 1
ATOM 706 N N . ARG A 1 89 ? 2.024 -4.321 -2.999 1.00 92.31 89 ARG A N 1
ATOM 707 C CA . ARG A 1 89 ? 0.787 -4.701 -2.298 1.00 92.31 89 ARG A CA 1
ATOM 708 C C . ARG A 1 89 ? 0.881 -6.112 -1.717 1.00 92.31 89 ARG A C 1
ATOM 710 O O . ARG A 1 89 ? 0.497 -6.319 -0.569 1.00 92.31 89 ARG A O 1
ATOM 717 N N . ALA A 1 90 ? 1.386 -7.081 -2.477 1.00 90.19 90 ALA A N 1
ATOM 718 C CA . ALA A 1 90 ? 1.549 -8.452 -2.003 1.00 90.19 90 ALA A CA 1
ATOM 719 C C . ALA A 1 90 ? 2.535 -8.542 -0.827 1.00 90.19 90 ALA A C 1
ATOM 721 O O . ALA A 1 90 ? 2.256 -9.247 0.143 1.00 90.19 90 ALA A O 1
ATOM 722 N N . GLN A 1 91 ? 3.639 -7.793 -0.875 1.00 92.81 91 GLN A N 1
ATOM 723 C CA . GLN A 1 91 ? 4.614 -7.736 0.215 1.00 92.81 91 GLN A CA 1
ATOM 724 C C . GLN A 1 91 ? 4.017 -7.115 1.486 1.00 92.81 91 GLN A C 1
ATOM 726 O O . GLN A 1 91 ? 4.158 -7.689 2.565 1.00 92.81 91 GLN A O 1
ATOM 731 N N . LEU A 1 92 ? 3.258 -6.022 1.374 1.00 92.25 92 LEU A N 1
ATOM 732 C CA . LEU A 1 92 ? 2.552 -5.415 2.510 1.00 92.25 92 LEU A CA 1
ATOM 733 C C . LEU A 1 92 ? 1.540 -6.382 3.148 1.00 92.25 92 LEU A C 1
ATOM 735 O O . LEU A 1 92 ? 1.490 -6.508 4.371 1.00 92.25 92 LEU A O 1
ATOM 739 N N . ILE A 1 93 ? 0.781 -7.118 2.330 1.00 88.31 93 ILE A N 1
ATOM 740 C CA . ILE A 1 93 ? -0.143 -8.160 2.811 1.00 88.31 93 ILE A CA 1
ATOM 741 C C . ILE A 1 93 ? 0.627 -9.277 3.527 1.00 88.31 93 ILE A C 1
ATOM 743 O O . ILE A 1 93 ? 0.219 -9.724 4.598 1.00 88.31 93 ILE A O 1
ATOM 747 N N . SER A 1 94 ? 1.764 -9.710 2.973 1.00 89.31 94 SER A N 1
ATOM 748 C CA . SER A 1 94 ? 2.616 -10.730 3.601 1.00 89.31 94 SER A CA 1
ATOM 749 C C . SER A 1 94 ? 3.195 -10.274 4.946 1.00 89.31 94 SER A C 1
ATOM 751 O O . SER A 1 94 ? 3.380 -11.090 5.845 1.00 89.31 94 SER A O 1
ATOM 753 N N . ALA A 1 95 ? 3.381 -8.963 5.124 1.00 89.19 95 ALA A N 1
ATOM 754 C CA . ALA A 1 95 ? 3.802 -8.328 6.369 1.00 89.19 95 ALA A CA 1
ATOM 755 C C . ALA A 1 95 ? 2.648 -8.096 7.371 1.00 89.19 95 ALA A C 1
ATOM 757 O O . ALA A 1 95 ? 2.804 -7.339 8.334 1.00 89.19 95 ALA A O 1
ATOM 758 N N . ASN A 1 96 ? 1.513 -8.777 7.172 1.00 87.12 96 ASN A N 1
ATOM 759 C CA . ASN A 1 96 ? 0.334 -8.774 8.038 1.00 87.12 96 ASN A CA 1
ATOM 760 C C . ASN A 1 96 ? -0.466 -7.456 8.039 1.00 87.12 96 ASN A C 1
ATOM 762 O O . ASN A 1 96 ? -1.143 -7.139 9.018 1.00 87.12 96 ASN A O 1
ATOM 766 N N . ILE A 1 97 ? -0.419 -6.685 6.948 1.00 86.38 97 ILE A N 1
ATOM 767 C CA . ILE A 1 97 ? -1.368 -5.587 6.723 1.00 86.38 97 ILE A CA 1
ATOM 768 C C . ILE A 1 97 ? -2.645 -6.148 6.095 1.00 86.38 97 ILE A C 1
ATOM 770 O O . ILE A 1 97 ? -2.594 -6.959 5.168 1.00 86.38 97 ILE A O 1
ATOM 774 N N . SER A 1 98 ? -3.802 -5.696 6.584 1.00 83.94 98 SER A N 1
ATOM 775 C CA . SER A 1 98 ? -5.086 -6.089 6.008 1.00 83.94 98 SER A CA 1
ATOM 776 C C . SER A 1 98 ? -5.179 -5.651 4.539 1.00 83.94 98 SER A C 1
ATOM 778 O O . SER A 1 98 ? -4.971 -4.474 4.246 1.00 83.94 98 SER A O 1
ATOM 780 N N . PRO A 1 99 ? -5.575 -6.530 3.600 1.00 83.31 99 PRO A N 1
ATOM 781 C CA . PRO A 1 99 ? -5.819 -6.130 2.215 1.00 83.31 99 PRO A CA 1
ATOM 782 C C . PRO A 1 99 ? -6.834 -4.986 2.077 1.00 83.31 99 PRO A C 1
ATOM 784 O O . PRO A 1 99 ? -6.759 -4.231 1.112 1.00 83.31 99 PRO A O 1
ATOM 787 N N . SER A 1 100 ? -7.762 -4.848 3.032 1.00 78.50 100 SER A N 1
ATOM 788 C CA . SER A 1 100 ? -8.776 -3.788 3.052 1.00 78.50 100 SER A CA 1
ATOM 789 C C . SER A 1 100 ? -8.240 -2.412 3.459 1.00 78.50 100 SER A C 1
ATOM 791 O O . SER A 1 100 ? -8.895 -1.405 3.202 1.00 78.50 100 SER A O 1
ATOM 793 N N . SER A 1 101 ? -7.053 -2.332 4.066 1.00 84.00 101 SER A N 1
ATOM 794 C CA . SER A 1 101 ? -6.403 -1.054 4.374 1.00 84.00 101 SER A CA 1
ATOM 795 C C . SER A 1 101 ? -5.421 -0.610 3.289 1.00 84.00 101 SER A C 1
ATOM 797 O O . SER A 1 101 ? -4.764 0.412 3.462 1.00 84.00 101 SER A O 1
ATOM 799 N N . ILE A 1 102 ? -5.328 -1.334 2.165 1.00 88.44 102 ILE A N 1
ATOM 800 C CA . ILE A 1 102 ? -4.441 -1.002 1.045 1.00 88.44 102 ILE A CA 1
ATOM 801 C C . ILE A 1 102 ? -5.274 -0.630 -0.182 1.00 88.44 102 ILE A C 1
ATOM 803 O O . ILE A 1 102 ? -6.014 -1.449 -0.727 1.00 88.44 102 ILE A O 1
ATOM 807 N N . TYR A 1 103 ? -5.093 0.594 -0.655 1.00 87.31 103 TYR A N 1
ATOM 808 C CA . TYR A 1 103 ? -5.774 1.160 -1.812 1.00 87.31 103 TYR A CA 1
ATOM 809 C C . TYR A 1 103 ? -4.772 1.365 -2.944 1.00 87.31 103 TYR A C 1
ATOM 811 O O . TYR A 1 103 ? -3.625 1.740 -2.707 1.00 87.31 103 TYR A O 1
ATOM 819 N N . MET A 1 104 ? -5.196 1.124 -4.182 1.00 86.62 104 MET A N 1
ATOM 820 C CA . MET A 1 104 ? -4.368 1.358 -5.364 1.00 86.62 104 MET A CA 1
ATOM 821 C C . MET A 1 104 ? -5.015 2.429 -6.226 1.00 86.62 104 MET A C 1
ATOM 823 O O . MET A 1 104 ? -6.132 2.249 -6.706 1.00 86.62 104 MET A O 1
ATOM 827 N N . GLN A 1 105 ? -4.292 3.516 -6.459 1.00 84.62 105 GLN A N 1
ATOM 828 C CA . GLN A 1 105 ? -4.761 4.634 -7.259 1.00 84.62 105 GLN A CA 1
ATOM 829 C C . GLN A 1 105 ? -3.739 4.927 -8.368 1.00 84.62 105 GLN A C 1
ATOM 831 O O . GLN A 1 105 ? -2.674 5.494 -8.101 1.00 84.62 105 GLN A O 1
ATOM 836 N N . PRO A 1 106 ? -4.025 4.513 -9.617 1.00 77.62 106 PRO A N 1
ATOM 837 C CA . PRO A 1 106 ? -3.148 4.814 -10.743 1.00 77.62 106 PRO A CA 1
ATOM 838 C C . PRO A 1 106 ? -3.101 6.326 -10.990 1.00 77.62 106 PRO A C 1
ATOM 840 O O . PRO A 1 106 ? -4.042 7.048 -10.647 1.00 77.62 106 PRO A O 1
ATOM 843 N N . SER A 1 107 ? -2.022 6.816 -11.606 1.00 73.69 107 SER A N 1
ATOM 844 C CA . SER A 1 107 ? -1.978 8.220 -12.025 1.00 73.69 107 SER A CA 1
ATOM 845 C C . SER A 1 107 ? -3.071 8.504 -13.061 1.00 73.69 107 SER A C 1
ATOM 847 O O . SER A 1 107 ? -3.263 7.739 -14.010 1.00 73.69 107 SER A O 1
ATOM 849 N N . SER A 1 108 ? -3.810 9.605 -12.884 1.00 62.72 108 SER A N 1
ATOM 850 C CA . SER A 1 108 ? -4.653 10.111 -13.962 1.00 62.72 108 SER A CA 1
ATOM 851 C C . SER A 1 108 ? -3.742 10.721 -15.024 1.00 62.72 108 SER A C 1
ATOM 853 O O . SER A 1 108 ? -2.802 11.465 -14.731 1.00 62.72 108 SER A O 1
ATOM 855 N N . THR A 1 109 ? -3.986 10.367 -16.279 1.00 55.44 109 THR A N 1
ATOM 856 C CA . THR A 1 109 ? -3.316 10.945 -17.444 1.00 55.44 109 THR A CA 1
ATOM 857 C C . THR A 1 109 ? -3.677 12.431 -17.527 1.00 55.44 109 THR A C 1
ATOM 859 O O . THR A 1 109 ? -4.675 12.776 -18.153 1.00 55.44 109 THR A O 1
ATOM 862 N N . GLY A 1 110 ? -2.954 13.315 -16.832 1.00 51.53 110 GLY A N 1
ATOM 863 C CA . GLY A 1 110 ? -3.361 14.724 -16.785 1.00 51.53 110 GLY A CA 1
ATOM 864 C C . GLY A 1 110 ? -2.408 15.740 -16.164 1.00 51.53 110 GLY A C 1
ATOM 865 O O . GLY A 1 110 ? -2.447 16.892 -16.580 1.00 51.53 110 GLY A O 1
ATOM 866 N N . SER A 1 111 ? -1.521 15.389 -15.230 1.00 45.75 111 SER A N 1
ATOM 867 C CA . SER A 1 111 ? -0.631 16.413 -14.664 1.00 45.75 111 SER A CA 1
ATOM 868 C C . SER A 1 111 ? 0.687 15.858 -14.142 1.00 45.75 111 SER A C 1
ATOM 870 O O . SER A 1 111 ? 0.710 15.029 -13.240 1.00 45.75 111 SER A O 1
ATOM 872 N N . ASN A 1 112 ? 1.770 16.414 -14.687 1.00 52.03 112 ASN A N 1
ATOM 873 C CA . ASN A 1 112 ? 3.112 16.474 -14.109 1.00 52.03 112 ASN A CA 1
ATOM 874 C C . ASN A 1 112 ? 3.901 15.156 -13.971 1.00 52.03 112 ASN A C 1
ATOM 876 O O . ASN A 1 112 ? 4.509 14.880 -12.946 1.00 52.03 112 ASN A O 1
ATOM 880 N N . MET A 1 113 ? 3.978 14.365 -15.046 1.00 53.75 113 MET A N 1
ATOM 881 C CA . MET A 1 113 ? 4.749 13.106 -15.100 1.00 53.75 113 MET A CA 1
ATOM 882 C C . MET A 1 113 ? 6.274 13.235 -14.903 1.00 53.75 113 MET A C 1
ATOM 884 O O . MET A 1 113 ? 6.950 12.212 -14.853 1.00 53.75 113 MET A O 1
ATOM 888 N N . GLN A 1 114 ? 6.837 14.444 -14.814 1.00 53.00 114 GLN A N 1
ATOM 889 C CA . GLN A 1 114 ? 8.292 14.642 -14.850 1.00 53.00 114 GLN A CA 1
ATOM 890 C C . GLN A 1 114 ? 8.998 14.487 -13.493 1.00 53.00 114 GLN A C 1
ATOM 892 O O . GLN A 1 114 ? 10.203 14.277 -13.489 1.00 53.00 114 GLN A O 1
ATOM 897 N N . ASN A 1 115 ? 8.272 14.510 -12.366 1.00 55.00 115 ASN A N 1
ATOM 898 C CA . ASN A 1 115 ? 8.865 14.422 -11.018 1.00 55.00 115 ASN A CA 1
ATOM 899 C C . ASN A 1 115 ? 8.282 13.310 -10.129 1.00 55.00 115 ASN A C 1
ATOM 901 O O . ASN A 1 115 ? 8.552 13.276 -8.929 1.00 55.00 115 ASN A O 1
ATOM 905 N N . HIS A 1 116 ? 7.483 12.398 -10.681 1.00 64.88 116 HIS A N 1
ATOM 906 C CA . HIS A 1 116 ? 6.972 11.270 -9.905 1.00 64.88 116 HIS A CA 1
ATOM 907 C C . HIS A 1 116 ? 7.969 10.111 -9.957 1.00 64.88 116 HIS A C 1
ATOM 909 O O . HIS A 1 116 ? 8.372 9.685 -11.040 1.00 64.88 116 HIS A O 1
ATOM 915 N N . GLY A 1 117 ? 8.368 9.600 -8.787 1.00 74.06 117 GLY A N 1
ATOM 916 C CA . GLY A 1 117 ? 9.072 8.321 -8.708 1.00 74.06 117 GLY A CA 1
ATOM 917 C C . GLY A 1 117 ? 8.226 7.182 -9.288 1.00 74.06 117 GLY A C 1
ATOM 918 O O . GLY A 1 117 ? 7.069 7.362 -9.665 1.00 74.06 117 GLY A O 1
ATOM 919 N N . LEU A 1 118 ? 8.802 5.984 -9.362 1.00 87.31 118 LEU A N 1
ATOM 920 C CA . LEU A 1 118 ? 8.160 4.803 -9.946 1.00 87.31 118 LEU A CA 1
ATOM 921 C C . LEU A 1 118 ? 6.816 4.503 -9.272 1.00 87.31 118 LEU A C 1
ATOM 923 O O . LEU A 1 118 ? 5.828 4.211 -9.950 1.00 87.31 118 LEU A O 1
ATOM 927 N N . ILE A 1 119 ? 6.801 4.568 -7.937 1.00 88.19 119 ILE A N 1
ATOM 928 C CA . ILE A 1 119 ? 5.633 4.344 -7.081 1.00 88.19 119 ILE A CA 1
ATOM 929 C C . ILE A 1 119 ? 5.745 5.229 -5.847 1.00 88.19 119 ILE A C 1
ATOM 931 O O . ILE A 1 119 ? 6.802 5.289 -5.222 1.00 88.19 119 ILE A O 1
ATOM 935 N N . THR A 1 120 ? 4.635 5.838 -5.445 1.00 89.94 120 THR A N 1
ATOM 936 C CA . THR A 1 120 ? 4.531 6.555 -4.175 1.00 89.94 120 THR A CA 1
ATOM 937 C C . THR A 1 120 ? 3.567 5.822 -3.249 1.00 89.94 120 THR A C 1
ATOM 939 O O . THR A 1 120 ? 2.464 5.463 -3.649 1.00 89.94 120 THR A O 1
ATOM 942 N N . LEU A 1 121 ? 3.968 5.591 -2.003 1.00 91.25 121 LEU A N 1
ATOM 943 C CA . LEU A 1 121 ? 3.104 5.103 -0.936 1.00 91.25 121 LEU A CA 1
ATOM 944 C C . LEU A 1 121 ? 2.776 6.257 0.000 1.00 91.25 121 LEU A C 1
ATOM 946 O O . LEU A 1 121 ? 3.660 6.837 0.628 1.00 91.25 121 LEU A O 1
ATOM 950 N N . SER A 1 122 ? 1.495 6.570 0.120 1.00 90.75 122 SER A N 1
ATOM 951 C CA . SER A 1 122 ? 0.993 7.546 1.077 1.00 90.75 122 SER A CA 1
ATOM 952 C C . SER A 1 122 ? 0.339 6.809 2.242 1.00 90.75 122 SER A C 1
ATOM 954 O O . SER A 1 122 ? -0.485 5.919 2.040 1.00 90.75 122 SER A O 1
ATOM 956 N N . LEU A 1 123 ? 0.699 7.178 3.467 1.00 91.12 123 LEU A N 1
ATOM 957 C CA . LEU A 1 123 ? -0.031 6.776 4.663 1.00 91.12 123 LEU A CA 1
ATOM 958 C C . LEU A 1 123 ? -1.068 7.843 4.971 1.00 91.12 123 LEU A C 1
ATOM 960 O O . LEU A 1 123 ? -0.731 9.015 5.156 1.00 91.12 123 LEU A O 1
ATOM 964 N N . GLU A 1 124 ? -2.321 7.426 5.049 1.00 89.44 124 GLU A N 1
ATOM 965 C CA . GLU A 1 124 ? -3.443 8.296 5.363 1.00 89.44 124 GLU A CA 1
ATOM 966 C C . GLU A 1 124 ? -4.162 7.757 6.592 1.00 89.44 124 GLU A C 1
ATOM 968 O O . GLU A 1 124 ? -4.330 6.551 6.751 1.00 89.44 124 GLU A O 1
ATOM 973 N N . GLN A 1 125 ? -4.562 8.649 7.488 1.00 85.94 125 GLN A N 1
ATOM 974 C CA . GLN A 1 125 ? -5.268 8.291 8.708 1.00 85.94 125 GLN A CA 1
ATOM 975 C C . GLN A 1 125 ? -6.676 8.858 8.660 1.00 85.94 125 GLN A C 1
ATOM 977 O O . GLN A 1 125 ? -6.871 10.042 8.357 1.00 85.94 125 GLN A O 1
ATOM 982 N N . TYR A 1 126 ? -7.662 8.025 8.979 1.00 76.88 126 TYR A N 1
ATOM 983 C CA . TYR A 1 126 ? -9.022 8.509 9.120 1.00 76.88 126 TYR A CA 1
ATOM 984 C C . TYR A 1 126 ? -9.173 9.327 10.402 1.00 76.88 126 TYR A C 1
ATOM 986 O O . TYR A 1 126 ? -8.795 8.894 11.486 1.00 76.88 126 TYR A O 1
ATOM 994 N N . ARG A 1 127 ? -9.781 10.510 10.289 1.00 69.56 127 ARG A N 1
ATOM 995 C CA . ARG A 1 127 ? -10.168 11.331 11.449 1.00 69.56 127 ARG A CA 1
ATOM 996 C C . ARG A 1 127 ? -11.376 10.760 12.190 1.00 69.56 127 ARG A C 1
ATOM 998 O O . ARG A 1 127 ? -11.596 11.090 13.349 1.00 69.56 127 ARG A O 1
ATOM 1005 N N . VAL A 1 128 ? -12.164 9.934 11.504 1.00 63.38 128 VAL A N 1
ATOM 1006 C CA . VAL A 1 128 ? -13.347 9.253 12.036 1.00 63.38 128 VAL A CA 1
ATOM 1007 C C . VAL A 1 128 ? -13.260 7.780 11.638 1.00 63.38 128 VAL A C 1
ATOM 1009 O O . VAL A 1 128 ? -13.058 7.522 10.447 1.00 63.38 128 VAL A O 1
ATOM 1012 N N . PRO A 1 129 ? -13.429 6.822 12.570 1.00 58.47 129 PRO A N 1
ATOM 1013 C CA . PRO A 1 129 ? -13.326 5.400 12.259 1.00 58.47 129 PRO A CA 1
ATOM 1014 C C . PRO A 1 129 ? -14.244 5.026 11.092 1.00 58.47 129 PRO A C 1
ATOM 1016 O O . PRO A 1 129 ? -15.443 5.311 11.111 1.00 58.47 129 PRO A O 1
ATOM 1019 N N . GLN A 1 130 ? -13.679 4.410 10.054 1.00 58.28 130 GLN A N 1
ATOM 1020 C CA . GLN A 1 130 ? -14.463 3.936 8.919 1.00 58.28 130 GLN A CA 1
ATOM 1021 C C . GLN A 1 130 ? -15.035 2.564 9.232 1.00 58.28 130 GLN A C 1
ATOM 1023 O O . GLN A 1 130 ? -14.328 1.562 9.288 1.00 58.28 130 GLN A O 1
ATOM 1028 N N . TYR A 1 131 ? -16.349 2.527 9.389 1.00 58.50 131 TYR A N 1
ATOM 1029 C CA . TYR A 1 131 ? -17.090 1.306 9.673 1.00 58.50 131 TYR A CA 1
ATOM 1030 C C . TYR A 1 131 ? -17.467 0.522 8.409 1.00 58.50 131 TYR A C 1
ATOM 1032 O O . TYR A 1 131 ? -18.043 -0.559 8.509 1.00 58.50 131 TYR A O 1
ATOM 1040 N N . THR A 1 132 ? -17.142 1.031 7.218 1.00 60.53 132 THR A N 1
ATOM 1041 C CA . THR A 1 132 ? -17.534 0.412 5.948 1.00 60.53 132 THR A CA 1
ATOM 1042 C C . THR A 1 132 ? -16.341 0.192 5.023 1.00 60.53 132 THR A C 1
ATOM 1044 O O . THR A 1 132 ? -15.675 1.131 4.596 1.00 60.53 132 THR A O 1
ATOM 1047 N N . CYS A 1 133 ? -16.105 -1.066 4.686 1.00 62.19 133 CYS A N 1
ATOM 1048 C CA . CYS A 1 133 ? -15.145 -1.563 3.718 1.00 62.19 133 CYS A CA 1
ATOM 1049 C C . CYS A 1 133 ? -15.762 -1.506 2.308 1.00 62.19 133 CYS A C 1
ATOM 1051 O O . CYS A 1 133 ? -16.900 -1.941 2.096 1.00 62.19 133 CYS A O 1
ATOM 1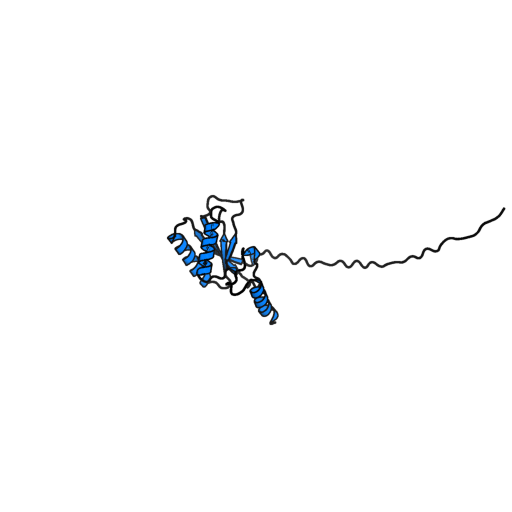053 N N . ASN A 1 134 ? -15.024 -0.937 1.349 1.00 65.19 134 ASN A N 1
ATOM 1054 C CA . ASN A 1 134 ? -15.466 -0.723 -0.031 1.00 65.19 134 ASN A CA 1
ATOM 1055 C C . ASN A 1 134 ? -14.572 -1.509 -1.001 1.00 65.19 134 ASN A C 1
ATOM 1057 O O . ASN A 1 134 ? -13.470 -1.072 -1.337 1.00 65.19 134 ASN A O 1
ATOM 1061 N N . TYR A 1 135 ? -15.082 -2.643 -1.489 1.00 59.28 135 TYR A N 1
ATOM 1062 C CA . TYR A 1 135 ? -14.354 -3.546 -2.385 1.00 59.28 135 TYR A CA 1
ATOM 1063 C C . TYR A 1 135 ? -13.875 -2.886 -3.687 1.00 59.28 135 TYR A C 1
ATOM 1065 O O . TYR A 1 135 ? -12.785 -3.200 -4.163 1.00 59.28 135 TYR A O 1
ATOM 1073 N N . HIS A 1 136 ? -14.658 -1.963 -4.261 1.00 57.16 136 HIS A N 1
ATOM 1074 C CA . HIS A 1 136 ? -1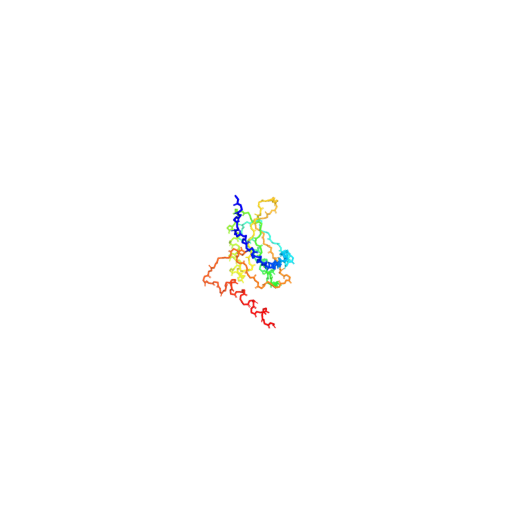4.311 -1.306 -5.524 1.00 57.16 136 HIS A CA 1
ATOM 1075 C C . HIS A 1 136 ? -13.152 -0.327 -5.376 1.00 57.16 136 HIS A C 1
ATOM 1077 O O . HIS A 1 136 ? -12.292 -0.269 -6.249 1.00 57.16 136 HIS A O 1
ATOM 1083 N N . ARG A 1 137 ? -13.084 0.405 -4.259 1.00 57.72 137 ARG A N 1
ATOM 1084 C CA . ARG A 1 137 ? -11.942 1.290 -3.981 1.00 57.72 137 ARG A CA 1
ATOM 1085 C C . ARG A 1 137 ? -10.651 0.516 -3.701 1.00 57.72 137 ARG A C 1
ATOM 1087 O O . ARG A 1 137 ? -9.570 1.054 -3.901 1.00 57.72 137 ARG A O 1
ATOM 1094 N N . GLN A 1 138 ? -10.762 -0.730 -3.248 1.00 62.34 138 GLN A N 1
ATOM 1095 C CA . GLN A 1 138 ? -9.634 -1.550 -2.794 1.00 62.34 138 GLN A CA 1
ATOM 1096 C C . GLN A 1 138 ? -9.112 -2.528 -3.865 1.00 62.34 138 GLN A C 1
ATOM 1098 O O . GLN A 1 138 ? -8.183 -3.286 -3.579 1.00 62.34 138 GLN A O 1
ATOM 1103 N N . ASP A 1 139 ? -9.716 -2.550 -5.067 1.00 61.81 139 ASP A N 1
ATOM 1104 C CA . ASP A 1 139 ? -9.479 -3.565 -6.119 1.00 61.81 139 ASP A CA 1
ATOM 1105 C C . ASP A 1 139 ? -9.393 -4.991 -5.535 1.00 61.81 139 ASP A C 1
ATOM 1107 O O . ASP A 1 139 ? -8.522 -5.807 -5.854 1.00 61.81 139 ASP A O 1
ATOM 1111 N N . TYR A 1 140 ? -10.263 -5.269 -4.563 1.00 60.19 140 TYR A N 1
ATOM 1112 C CA . TYR A 1 140 ? -10.217 -6.512 -3.816 1.00 60.19 140 TYR A CA 1
ATOM 1113 C C . TYR A 1 140 ? -10.943 -7.611 -4.594 1.00 60.19 140 TYR A C 1
ATOM 1115 O O . TYR A 1 140 ? -12.103 -7.463 -4.979 1.00 60.19 140 TYR A O 1
ATOM 1123 N N . LYS A 1 141 ? -10.266 -8.748 -4.779 1.00 64.19 141 LYS A N 1
ATOM 1124 C CA . LYS A 1 141 ? -10.852 -9.990 -5.293 1.00 64.19 141 LYS A CA 1
ATOM 1125 C C . LYS A 1 141 ? -10.900 -10.996 -4.155 1.00 64.19 141 LYS A C 1
ATOM 1127 O O . LYS A 1 141 ? -9.869 -11.231 -3.527 1.00 64.19 141 LYS A O 1
ATOM 1132 N N . TYR A 1 142 ? -12.075 -11.575 -3.921 1.00 59.41 142 TYR A N 1
ATOM 1133 C CA . TYR A 1 142 ? -12.281 -12.595 -2.895 1.00 59.41 142 TYR A CA 1
ATOM 1134 C C . TYR A 1 142 ? -11.296 -13.763 -3.052 1.00 59.41 142 TYR A C 1
ATOM 1136 O O . TYR A 1 142 ? -11.034 -14.217 -4.171 1.00 59.41 142 TYR A O 1
ATOM 1144 N N . ARG A 1 143 ? -10.750 -14.243 -1.930 1.00 61.53 143 ARG A N 1
ATOM 1145 C CA . ARG A 1 143 ? -9.929 -15.457 -1.846 1.00 61.53 143 ARG A CA 1
ATOM 1146 C C . ARG A 1 143 ? -10.385 -16.277 -0.644 1.00 61.53 143 ARG A C 1
ATOM 1148 O O . ARG A 1 143 ? -10.548 -15.723 0.435 1.00 61.53 143 ARG A O 1
ATOM 1155 N N . ASP A 1 144 ? -10.465 -17.597 -0.793 1.00 52.91 144 ASP A N 1
ATOM 1156 C CA . ASP A 1 144 ? -10.960 -18.514 0.255 1.00 52.91 144 ASP A CA 1
ATOM 1157 C C . ASP A 1 144 ? -10.147 -18.479 1.565 1.00 52.91 144 ASP A C 1
ATOM 1159 O O . ASP A 1 144 ? -10.616 -18.890 2.622 1.00 52.91 144 ASP A O 1
ATOM 1163 N N . ARG A 1 145 ? -8.909 -17.978 1.500 1.00 59.97 145 ARG A N 1
ATOM 1164 C CA . ARG A 1 145 ? -7.996 -17.811 2.643 1.00 59.97 145 ARG A CA 1
ATOM 1165 C C . ARG A 1 145 ? -8.111 -16.462 3.353 1.00 59.97 145 ARG A C 1
ATOM 1167 O O . ARG A 1 145 ? -7.448 -16.254 4.370 1.00 59.97 145 ARG A O 1
ATOM 1174 N N . ASP A 1 146 ? -8.909 -15.545 2.824 1.00 56.97 146 ASP A N 1
ATOM 1175 C CA . ASP A 1 146 ? -9.143 -14.264 3.469 1.00 56.97 146 ASP A CA 1
ATOM 1176 C C . ASP A 1 146 ? -10.131 -14.502 4.612 1.00 56.97 146 ASP A C 1
ATOM 1178 O O . ASP A 1 146 ? -11.280 -14.884 4.400 1.00 56.97 146 ASP A O 1
ATOM 1182 N N . LYS A 1 147 ? -9.652 -14.338 5.851 1.00 53.12 147 LYS A N 1
ATOM 1183 C CA . LYS A 1 147 ? -10.392 -14.714 7.068 1.00 53.12 147 LYS A CA 1
ATOM 1184 C C . LYS A 1 147 ? -11.770 -14.045 7.179 1.00 53.12 147 LYS A C 1
ATOM 1186 O O . LYS A 1 147 ? -12.632 -14.583 7.865 1.00 53.12 147 LYS A O 1
ATOM 1191 N N . VAL A 1 148 ? -11.966 -12.897 6.526 1.00 60.28 148 VAL A N 1
ATOM 1192 C CA . VAL A 1 148 ? -13.211 -12.121 6.461 1.00 60.28 148 VAL A CA 1
ATOM 1193 C C . VAL A 1 148 ? -13.203 -11.249 5.194 1.00 60.28 148 VAL A C 1
ATOM 1195 O O . VAL A 1 148 ? -12.173 -10.683 4.838 1.00 60.28 148 VAL A O 1
ATOM 1198 N N . GLY A 1 149 ? -14.337 -11.152 4.492 1.00 60.75 149 GLY A N 1
ATOM 1199 C CA . GLY A 1 149 ? -14.530 -10.183 3.400 1.00 60.75 149 GLY A CA 1
ATOM 1200 C C . GLY A 1 149 ? -15.169 -8.878 3.901 1.00 60.75 149 GLY A C 1
ATOM 1201 O O . GLY A 1 149 ? -15.780 -8.879 4.970 1.00 60.75 149 GLY A O 1
ATOM 1202 N N . CYS A 1 150 ? -15.124 -7.782 3.124 1.00 64.62 150 CYS A N 1
ATOM 1203 C CA . CYS A 1 150 ? -15.793 -6.512 3.464 1.00 64.62 150 CYS A CA 1
ATOM 1204 C C . CYS A 1 150 ? -17.264 -6.676 3.872 1.00 64.62 150 CYS A C 1
ATOM 1206 O O . CYS A 1 150 ? -17.736 -5.888 4.676 1.00 64.62 150 CYS A O 1
ATOM 1208 N N . SER A 1 151 ? -18.016 -7.653 3.349 1.00 61.75 151 SER A N 1
ATOM 1209 C CA . SER A 1 151 ? -19.406 -7.877 3.786 1.00 61.75 151 SER A CA 1
ATOM 1210 C C . SER A 1 151 ? -19.483 -8.288 5.260 1.00 61.75 151 SER A C 1
ATOM 1212 O O . SER A 1 151 ? -20.308 -7.762 6.004 1.00 61.75 151 SER A O 1
ATOM 1214 N N . VAL A 1 152 ? -18.590 -9.177 5.696 1.00 67.06 152 VAL A N 1
ATOM 1215 C CA . VAL A 1 152 ? -18.476 -9.622 7.090 1.00 67.06 152 VAL A CA 1
ATOM 1216 C C . VAL A 1 152 ? -17.917 -8.501 7.967 1.00 67.06 152 VAL A C 1
ATOM 1218 O O . VAL A 1 152 ? -18.434 -8.273 9.059 1.00 67.06 152 VAL A O 1
ATOM 1221 N N . GLU A 1 153 ? -16.927 -7.751 7.476 1.00 66.12 153 GLU A N 1
ATOM 1222 C CA . GLU A 1 153 ? -16.379 -6.575 8.166 1.00 66.12 153 GLU A CA 1
ATOM 1223 C C . GLU A 1 153 ? -17.458 -5.500 8.386 1.00 66.12 153 GLU A C 1
ATOM 1225 O O . GLU A 1 153 ? -17.612 -4.981 9.489 1.00 66.12 153 GLU A O 1
ATOM 1230 N N . ASN A 1 154 ? -18.270 -5.224 7.361 1.00 65.75 154 ASN A N 1
ATOM 1231 C CA . ASN A 1 154 ? -19.368 -4.260 7.424 1.00 65.75 154 ASN A CA 1
ATOM 1232 C C . ASN A 1 154 ? -20.438 -4.710 8.417 1.00 65.75 154 ASN A C 1
ATOM 1234 O O . ASN A 1 154 ? -20.890 -3.904 9.224 1.00 65.75 154 ASN A O 1
ATOM 1238 N N . LEU A 1 155 ? -20.819 -5.991 8.409 1.00 65.94 155 LEU A N 1
ATOM 1239 C CA . LEU A 1 155 ? -21.777 -6.542 9.374 1.00 65.94 155 LEU A CA 1
ATOM 1240 C C . LEU A 1 155 ? -21.251 -6.472 10.811 1.00 65.94 155 LEU A C 1
ATOM 1242 O O . LEU A 1 155 ? -21.978 -6.063 11.719 1.00 65.94 155 LEU A O 1
ATOM 1246 N N . ARG A 1 156 ? -19.975 -6.810 11.025 1.00 67.88 156 ARG A N 1
ATOM 1247 C CA . ARG A 1 156 ? -19.317 -6.663 12.327 1.00 67.88 156 ARG A CA 1
ATOM 1248 C C . ARG A 1 156 ? -19.349 -5.208 12.786 1.00 67.88 156 ARG A C 1
ATOM 1250 O O . ARG A 1 156 ? -19.725 -4.939 13.923 1.00 67.88 156 ARG A O 1
ATOM 1257 N N . ASN A 1 157 ? -19.018 -4.270 11.914 1.00 65.81 157 ASN A N 1
ATOM 1258 C CA . ASN A 1 157 ? -19.004 -2.853 12.253 1.00 65.81 157 ASN A CA 1
ATOM 1259 C C . ASN A 1 157 ? -20.411 -2.290 12.504 1.00 65.81 157 ASN A C 1
ATOM 1261 O O . ASN A 1 157 ? -20.605 -1.542 13.460 1.00 65.81 157 ASN A O 1
ATOM 1265 N N . LEU A 1 158 ? -21.416 -2.716 11.735 1.00 63.12 158 LEU A N 1
ATOM 1266 C CA . LEU A 1 158 ? -22.823 -2.395 11.995 1.00 63.12 158 LEU A CA 1
ATOM 1267 C C . LEU A 1 158 ? -23.270 -2.888 13.375 1.00 63.12 158 LEU A C 1
ATOM 1269 O O . LEU A 1 158 ? -23.995 -2.179 14.066 1.00 63.12 158 LEU A O 1
ATOM 1273 N N . SER A 1 159 ? -22.795 -4.055 13.821 1.00 62.75 159 SER A N 1
ATOM 1274 C CA . SER A 1 159 ? -23.097 -4.562 15.168 1.00 62.75 159 SER A CA 1
ATOM 1275 C C . SER A 1 159 ? -22.490 -3.714 16.296 1.00 62.75 159 SER A C 1
ATOM 1277 O O . SER A 1 159 ? -23.022 -3.690 17.403 1.00 62.75 159 SER A O 1
ATOM 1279 N N . ILE A 1 160 ? -21.392 -3.001 16.026 1.00 65.31 160 ILE A N 1
ATOM 1280 C CA . ILE A 1 160 ? -20.764 -2.072 16.977 1.00 65.31 160 ILE A CA 1
ATOM 1281 C C . ILE A 1 160 ? -21.556 -0.760 17.035 1.00 65.31 160 ILE A C 1
ATOM 1283 O O . ILE A 1 160 ? -21.751 -0.213 18.118 1.00 65.31 160 ILE A O 1
ATOM 1287 N N . ILE A 1 161 ? -22.050 -0.279 15.890 1.00 61.44 161 ILE A N 1
ATOM 1288 C CA . ILE A 1 161 ? -22.858 0.947 15.793 1.00 61.44 161 ILE A CA 1
ATOM 1289 C C . ILE A 1 161 ? -24.248 0.750 16.419 1.00 61.44 161 ILE A C 1
ATOM 1291 O O . ILE A 1 161 ? -24.685 1.590 17.200 1.00 61.44 161 ILE A O 1
ATOM 1295 N N . ASN A 1 162 ? -24.910 -0.377 16.136 1.00 58.34 162 ASN A N 1
ATOM 1296 C CA . ASN A 1 162 ? -26.257 -0.703 1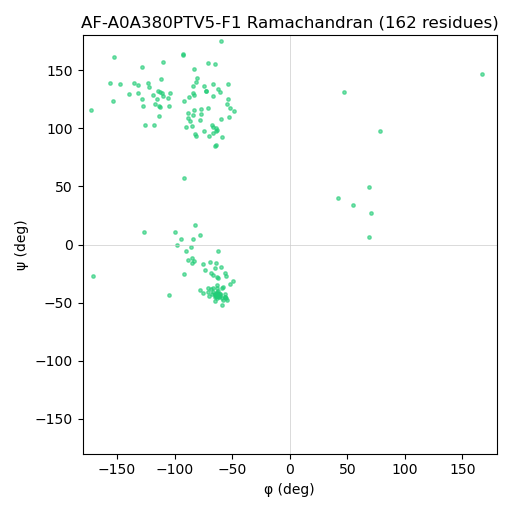6.630 1.00 58.34 162 ASN A CA 1
ATOM 1297 C C . ASN A 1 162 ? -26.295 -1.193 18.090 1.00 58.34 162 ASN A C 1
ATOM 1299 O O . ASN A 1 162 ? -27.328 -1.665 18.553 1.00 58.34 162 ASN A O 1
ATOM 1303 N N . LYS A 1 163 ? -25.176 -1.127 18.820 1.00 55.16 163 LYS A N 1
ATOM 1304 C CA . LYS A 1 163 ? -25.121 -1.455 20.255 1.00 55.16 163 LYS A CA 1
ATOM 1305 C C . LYS A 1 163 ? -25.534 -0.293 21.174 1.00 55.16 163 LYS A C 1
ATOM 1307 O O . LYS A 1 163 ? -25.408 -0.427 22.390 1.00 55.16 163 LYS A O 1
ATOM 1312 N N . LYS A 1 164 ? -25.981 0.827 20.606 1.00 45.94 164 LYS A N 1
ATOM 1313 C CA . LYS A 1 164 ? -26.637 1.933 21.315 1.00 45.94 164 LYS A CA 1
ATOM 1314 C C . LYS A 1 164 ? -28.145 1.832 21.158 1.00 45.94 164 LYS A C 1
ATOM 1316 O O . LYS A 1 164 ? -28.827 2.250 22.114 1.00 45.94 164 LYS A O 1
#

Organism: Yersinia frederiksenii (NCBI:txid29484)

Solvent-accessible surface area (backbone atoms only — not comparable to full-atom values): 10365 Å² total; per-residue (Å²): 134,90,82,89,85,84,85,81,84,84,82,82,84,80,84,78,83,78,79,80,75,78,79,77,73,80,74,73,77,80,68,65,73,72,78,44,49,43,82,75,49,77,50,69,39,73,58,94,46,72,65,54,48,51,50,52,50,50,53,52,51,60,53,48,75,76,44,74,72,48,32,41,36,43,30,58,24,48,82,91,38,45,67,57,53,52,51,52,51,50,51,46,40,74,72,71,43,60,66,87,40,36,31,68,42,68,50,71,96,83,75,73,82,88,80,62,40,54,38,32,41,32,37,32,30,45,80,55,90,80,55,68,61,58,54,79,65,29,76,61,74,94,53,97,83,54,94,65,52,48,71,55,50,27,52,54,35,48,56,63,65,70,70,117

pLDDT: mean 70.12, std 18.52, range [35.59, 93.56]

Nearest PDB structures (foldseek):
  3egl-assembly2_B  TM=6.088E-01  e=2.993E-01  Corynebacterium glutamicum ATCC 13032
  3egl-assembly1_A  TM=6.025E-01  e=6.139E-01  Corynebacterium glutamicum ATCC 13032
  3egl-assembly3_C  TM=5.424E-01  e=6.553E-01  Corynebacterium glutamicum ATCC 13032
  2iu6-assembly1_A  TM=6.064E-01  e=1.435E+00  Lactococcus lactis
  5avm-assembly4_G  TM=4.767E-01  e=6.445E+00  Thermus thermophilus HB8

Radius of gyration: 29.37 Å; Cα contacts (8 Å, |Δi|>4): 178; chains: 1; bounding box: 112×40×59 Å